Protein AF-A0A0K8Q4X0-F1 (afdb_monomer_lite)

Secondary structure (DSSP, 8-state):
-HHHHHHHHHTT-SEEEEEEEESGGG-SS-EEEEEEEE---TT-TTSEEEEEEEEEEETTEEEEEEEEEEEE-

Structure (mmCIF, N/CA/C/O backbone):
data_AF-A0A0K8Q4X0-F1
#
_entry.id   AF-A0A0K8Q4X0-F1
#
loop_
_atom_site.group_PDB
_atom_site.id
_atom_site.type_symbol
_atom_site.label_atom_id
_atom_site.label_alt_id
_atom_site.label_comp_id
_atom_site.label_asym_id
_atom_site.label_entity_id
_atom_site.label_seq_id
_atom_site.pdbx_PDB_ins_code
_atom_site.Cartn_x
_atom_site.Cartn_y
_atom_site.Cartn_z
_atom_site.occupancy
_atom_site.B_iso_or_equiv
_atom_site.auth_seq_id
_atom_site.auth_comp_id
_atom_site.auth_asym_id
_atom_site.auth_atom_id
_atom_site.pdbx_PDB_model_num
ATOM 1 N N . MET A 1 1 ? 5.551 7.229 -1.477 1.00 83.31 1 MET A N 1
ATOM 2 C CA . MET A 1 1 ? 4.830 6.736 -0.278 1.00 83.31 1 MET A CA 1
ATOM 3 C C . MET A 1 1 ? 4.221 7.873 0.546 1.00 83.31 1 MET A C 1
ATOM 5 O O . MET A 1 1 ? 3.023 7.824 0.774 1.00 83.31 1 MET A O 1
ATOM 9 N N . LYS A 1 2 ? 4.967 8.940 0.887 1.00 87.50 2 LYS A N 1
ATOM 10 C CA . LYS A 1 2 ? 4.454 10.110 1.645 1.00 87.50 2 LYS A CA 1
ATOM 11 C C . LYS A 1 2 ? 3.122 10.696 1.144 1.00 87.50 2 LYS A C 1
ATOM 13 O O . LYS A 1 2 ? 2.211 10.868 1.942 1.00 87.50 2 LYS A O 1
ATOM 18 N N . LYS A 1 3 ? 2.966 10.921 -0.169 1.00 91.31 3 LYS A N 1
ATOM 19 C CA . LYS A 1 3 ? 1.704 11.430 -0.749 1.00 91.31 3 LYS A CA 1
ATOM 20 C C . LYS A 1 3 ? 0.501 10.526 -0.438 1.00 91.31 3 LYS A C 1
ATOM 22 O O . LYS A 1 3 ? -0.542 11.027 -0.046 1.00 91.31 3 LYS A O 1
ATOM 27 N N . ALA A 1 4 ? 0.658 9.207 -0.571 1.00 90.19 4 ALA A N 1
ATOM 28 C CA . ALA A 1 4 ? -0.412 8.247 -0.291 1.00 90.19 4 ALA A CA 1
ATOM 29 C C . ALA A 1 4 ? -0.788 8.216 1.199 1.00 90.19 4 ALA A C 1
ATOM 31 O O . ALA A 1 4 ? -1.969 8.127 1.521 1.00 90.19 4 ALA A O 1
ATOM 32 N N . MET A 1 5 ? 0.195 8.355 2.098 1.00 90.38 5 MET A N 1
ATOM 33 C CA . MET A 1 5 ? -0.069 8.445 3.539 1.00 90.38 5 MET A CA 1
ATOM 34 C C . MET A 1 5 ? -0.859 9.708 3.886 1.00 90.38 5 MET A C 1
ATOM 36 O O . MET A 1 5 ? -1.896 9.617 4.534 1.00 90.38 5 MET A O 1
ATOM 40 N N . GLN A 1 6 ? -0.460 10.861 3.342 1.00 91.38 6 GLN A N 1
ATOM 41 C CA . GLN A 1 6 ? -1.199 12.113 3.524 1.00 91.38 6 GLN A CA 1
ATOM 42 C C . GLN A 1 6 ? -2.626 12.035 2.968 1.00 91.38 6 GLN A C 1
ATOM 44 O O . GLN A 1 6 ? -3.558 12.517 3.607 1.00 91.38 6 GLN A O 1
ATOM 49 N N . SER A 1 7 ? -2.823 11.418 1.799 1.00 92.94 7 SER A N 1
ATOM 50 C CA . SER A 1 7 ? -4.161 11.198 1.238 1.00 92.94 7 SER A CA 1
ATOM 51 C C . SER A 1 7 ? -5.029 10.310 2.132 1.00 92.94 7 SER A C 1
ATOM 53 O O . SER A 1 7 ? -6.187 10.648 2.361 1.00 92.94 7 SER A O 1
ATOM 55 N N . ALA A 1 8 ? -4.484 9.219 2.677 1.00 89.75 8 ALA A N 1
ATOM 56 C CA . ALA A 1 8 ? -5.215 8.345 3.595 1.00 89.75 8 ALA A CA 1
ATOM 57 C C . ALA A 1 8 ? -5.564 9.052 4.915 1.00 89.75 8 ALA A C 1
ATOM 59 O O . ALA A 1 8 ? -6.684 8.925 5.405 1.00 89.75 8 ALA A O 1
ATOM 60 N N . GLN A 1 9 ? -4.638 9.852 5.452 1.00 88.38 9 GLN A N 1
ATOM 61 C CA . GLN A 1 9 ? -4.868 10.645 6.659 1.00 88.38 9 GLN A CA 1
ATOM 62 C C . GLN A 1 9 ? -5.981 11.682 6.441 1.00 88.38 9 GLN A C 1
ATOM 64 O O . GLN A 1 9 ? -6.869 11.822 7.277 1.00 88.38 9 GLN A O 1
ATOM 69 N N . ARG A 1 10 ? -5.983 12.362 5.284 1.00 90.44 10 ARG A N 1
ATOM 70 C CA . ARG A 1 10 ? -7.051 13.302 4.889 1.00 90.44 10 ARG A CA 1
ATOM 71 C C . ARG A 1 10 ? -8.405 12.618 4.710 1.00 90.44 10 ARG A C 1
ATOM 73 O O . ARG A 1 10 ? -9.424 13.235 4.985 1.00 90.44 10 ARG A O 1
ATOM 80 N N . ALA A 1 11 ? -8.414 11.359 4.278 1.00 91.19 11 ALA A N 1
ATOM 81 C CA . ALA A 1 11 ? -9.623 10.546 4.177 1.00 91.19 11 ALA A CA 1
ATOM 82 C C . ALA A 1 11 ? -10.133 10.028 5.541 1.00 91.19 11 ALA A C 1
ATOM 84 O O . ALA A 1 11 ? -11.133 9.317 5.580 1.00 91.19 11 ALA A O 1
ATOM 85 N N . GLY A 1 12 ? -9.466 10.363 6.653 1.00 89.31 12 GLY A N 1
ATOM 86 C CA . GLY A 1 12 ? -9.891 9.990 8.004 1.00 89.31 12 GLY A CA 1
ATOM 87 C C . GLY A 1 12 ? -9.324 8.664 8.516 1.00 89.31 12 GLY A C 1
ATOM 88 O O . GLY A 1 12 ? -9.807 8.145 9.522 1.00 89.31 12 GLY A O 1
ATOM 89 N N . ALA A 1 13 ? -8.300 8.097 7.867 1.00 92.06 13 ALA A N 1
ATOM 90 C CA . ALA A 1 13 ? -7.623 6.918 8.399 1.00 92.06 13 ALA A CA 1
ATOM 91 C C . ALA A 1 13 ? -6.931 7.241 9.738 1.00 92.06 13 ALA A C 1
ATOM 93 O O . ALA A 1 13 ? -6.215 8.235 9.862 1.00 92.06 13 ALA A O 1
ATOM 94 N N . LYS A 1 14 ? -7.098 6.370 10.742 1.00 92.50 14 LYS A N 1
ATOM 95 C CA . LYS A 1 14 ? -6.446 6.501 12.061 1.00 92.50 14 LYS A CA 1
ATOM 96 C C . LYS A 1 14 ? -4.992 6.015 12.050 1.00 92.50 14 LYS A C 1
ATOM 98 O O . LYS A 1 14 ? -4.218 6.314 12.961 1.00 92.50 14 LYS A O 1
ATOM 103 N N . GLY A 1 15 ? -4.613 5.267 11.021 1.00 93.88 15 GLY A N 1
ATOM 104 C CA . GLY A 1 15 ? -3.227 4.929 10.741 1.00 93.88 15 GLY A CA 1
ATOM 105 C C . GLY A 1 15 ? -3.071 4.228 9.404 1.00 93.88 15 GLY A C 1
ATOM 106 O O . GLY A 1 15 ? -4.013 3.646 8.866 1.00 93.88 15 GLY A O 1
ATOM 107 N N . ILE A 1 16 ? -1.862 4.283 8.868 1.00 95.19 16 ILE A N 1
ATOM 108 C CA . ILE A 1 16 ? -1.503 3.651 7.608 1.00 95.19 16 ILE A CA 1
ATOM 109 C C . ILE A 1 16 ? -0.100 3.055 7.698 1.00 95.19 16 ILE A C 1
ATOM 111 O O . ILE A 1 16 ? 0.824 3.640 8.263 1.00 95.19 16 ILE A O 1
ATOM 115 N N . ARG A 1 17 ? 0.070 1.868 7.119 1.00 94.62 17 ARG A N 1
ATOM 116 C CA . ARG A 1 17 ? 1.373 1.256 6.863 1.00 94.62 17 ARG A CA 1
ATOM 117 C C . ARG A 1 17 ? 1.453 0.922 5.382 1.00 94.62 17 ARG A C 1
ATOM 119 O O . ARG A 1 17 ? 0.554 0.289 4.845 1.00 94.62 17 ARG A O 1
ATOM 126 N N . ILE A 1 18 ? 2.536 1.322 4.730 1.00 95.25 18 IL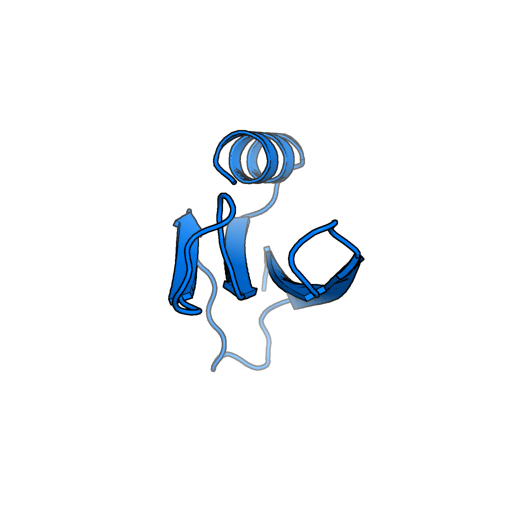E A N 1
ATOM 127 C CA . ILE A 1 18 ? 2.823 0.985 3.333 1.00 95.25 18 ILE A CA 1
ATOM 128 C C . ILE A 1 18 ? 4.170 0.280 3.316 1.00 95.25 18 ILE A C 1
ATOM 130 O O . ILE A 1 18 ? 5.135 0.809 3.860 1.00 95.25 18 ILE A O 1
ATOM 134 N N . ALA A 1 19 ? 4.245 -0.897 2.708 1.00 95.25 19 ALA A N 1
ATOM 135 C CA . ALA A 1 19 ? 5.491 -1.610 2.469 1.00 95.25 19 ALA A CA 1
ATOM 136 C C . ALA A 1 19 ? 5.643 -1.883 0.974 1.00 95.25 19 ALA A C 1
ATOM 138 O O . ALA A 1 19 ? 4.766 -2.493 0.364 1.00 95.25 19 ALA A O 1
ATOM 139 N N . CYS A 1 20 ? 6.767 -1.463 0.402 1.00 94.69 20 CYS A N 1
ATOM 140 C CA . CYS A 1 20 ? 7.134 -1.796 -0.966 1.00 94.69 20 CYS A CA 1
ATOM 141 C C . CYS A 1 20 ? 8.390 -2.662 -0.965 1.00 94.69 20 CYS A C 1
ATOM 143 O O . CYS A 1 20 ? 9.380 -2.329 -0.316 1.00 94.69 20 CYS A O 1
ATOM 145 N N . SER A 1 21 ? 8.358 -3.754 -1.718 1.00 94.12 21 SER A N 1
ATOM 146 C CA . SER A 1 21 ? 9.459 -4.706 -1.840 1.00 94.12 21 SER A CA 1
ATOM 147 C C . SER A 1 21 ? 9.809 -4.930 -3.303 1.00 94.12 21 SER A C 1
ATOM 149 O O . SER A 1 21 ? 8.921 -5.178 -4.119 1.00 94.12 21 SER A O 1
ATOM 151 N N . GLY A 1 22 ? 11.095 -4.867 -3.635 1.00 93.31 22 GLY A N 1
ATOM 152 C CA . GLY A 1 22 ? 11.598 -5.131 -4.981 1.00 93.31 22 GLY A CA 1
ATOM 153 C C . GLY A 1 22 ? 12.807 -4.267 -5.318 1.00 93.31 22 GLY A C 1
ATOM 154 O O . GLY A 1 22 ? 13.473 -3.721 -4.438 1.00 93.31 22 GLY A O 1
ATOM 155 N N . ARG A 1 23 ? 13.090 -4.117 -6.610 1.00 93.38 23 ARG A N 1
ATOM 156 C CA . ARG A 1 23 ? 14.167 -3.255 -7.122 1.00 93.38 23 ARG A CA 1
ATOM 157 C C . ARG A 1 23 ? 13.725 -1.791 -7.138 1.00 93.38 23 ARG A C 1
ATOM 159 O O . ARG A 1 23 ? 13.392 -1.223 -8.178 1.00 93.38 23 ARG A O 1
ATOM 166 N N . LEU A 1 24 ? 13.630 -1.199 -5.948 1.00 88.88 24 LEU A N 1
ATOM 167 C CA . LEU A 1 24 ? 13.125 0.163 -5.773 1.00 88.88 24 LEU A CA 1
ATOM 168 C C . LEU A 1 24 ? 14.064 1.169 -6.457 1.00 88.88 24 LEU A C 1
ATOM 170 O O . LEU A 1 24 ? 15.267 1.163 -6.214 1.00 88.88 24 LEU A O 1
ATOM 174 N N . GLY A 1 25 ? 13.508 2.021 -7.322 1.00 87.06 25 GLY A N 1
ATOM 175 C CA . GLY A 1 25 ? 14.280 3.023 -8.067 1.00 87.06 25 GLY A CA 1
ATOM 176 C C . GLY A 1 25 ? 15.219 2.453 -9.137 1.00 87.06 25 GLY A C 1
ATOM 177 O O . GLY A 1 25 ? 16.109 3.166 -9.576 1.00 87.06 25 GLY A O 1
ATOM 178 N N . GLY A 1 26 ? 15.051 1.187 -9.543 1.00 84.06 26 GLY A N 1
ATOM 179 C CA . GLY A 1 26 ? 15.929 0.544 -10.531 1.00 84.06 26 GLY A CA 1
ATOM 180 C C . GLY A 1 26 ? 17.246 0.015 -9.956 1.00 84.06 26 GLY A C 1
ATOM 181 O O . GLY A 1 26 ? 18.115 -0.399 -10.718 1.00 84.06 26 GLY A O 1
ATOM 182 N N . ALA A 1 27 ? 17.386 -0.014 -8.625 1.00 88.31 27 ALA A N 1
ATOM 183 C CA . ALA A 1 27 ? 18.556 -0.580 -7.961 1.00 88.31 27 ALA A CA 1
ATOM 184 C C . ALA A 1 27 ? 18.819 -2.031 -8.401 1.00 88.31 27 ALA A C 1
ATOM 186 O O . ALA A 1 27 ? 17.890 -2.795 -8.680 1.00 88.31 27 ALA A O 1
ATOM 187 N N . GLU A 1 28 ? 20.090 -2.421 -8.459 1.00 88.38 28 GLU A N 1
ATOM 188 C CA . GLU A 1 28 ? 20.501 -3.769 -8.862 1.00 88.38 28 GLU A CA 1
ATOM 189 C C . GLU A 1 28 ? 20.033 -4.832 -7.857 1.00 88.38 28 GLU A C 1
ATOM 191 O O . GLU A 1 28 ? 19.518 -5.877 -8.245 1.00 88.38 28 GLU A O 1
ATOM 196 N N . MET A 1 29 ? 20.085 -4.508 -6.562 1.00 89.50 29 MET A N 1
ATOM 197 C CA . MET A 1 29 ? 19.662 -5.387 -5.475 1.00 89.50 29 MET A CA 1
ATOM 198 C C . MET A 1 29 ? 18.261 -5.022 -4.965 1.00 89.50 29 MET A C 1
ATOM 200 O O . MET A 1 29 ? 17.913 -3.847 -4.815 1.00 89.50 29 MET A O 1
ATOM 204 N N . SER A 1 30 ? 17.432 -6.031 -4.687 1.00 90.25 30 SER A N 1
ATOM 205 C CA . SER A 1 30 ? 16.087 -5.812 -4.150 1.00 90.25 30 SER A CA 1
ATOM 206 C C . SER A 1 30 ? 16.129 -5.355 -2.695 1.00 90.25 30 SER A C 1
ATOM 208 O O . SER A 1 30 ? 16.859 -5.924 -1.887 1.00 90.25 30 SER A O 1
ATOM 210 N N . ARG A 1 31 ? 15.270 -4.401 -2.339 1.00 93.19 31 ARG A N 1
ATOM 211 C CA . ARG A 1 31 ? 15.099 -3.922 -0.966 1.00 93.19 31 ARG A CA 1
ATOM 212 C C . ARG A 1 31 ? 13.626 -3.863 -0.581 1.00 93.19 31 ARG A C 1
ATOM 214 O O . ARG A 1 31 ? 12.751 -3.732 -1.438 1.00 93.19 31 ARG A O 1
ATOM 221 N N . SER A 1 32 ? 13.369 -3.952 0.719 1.00 93.31 32 SER A N 1
ATOM 222 C CA . SER A 1 32 ? 12.040 -3.752 1.292 1.00 93.31 32 SER A CA 1
ATOM 223 C C . SER A 1 32 ? 12.051 -2.490 2.132 1.00 93.31 32 SER A C 1
ATOM 225 O O . SER A 1 32 ? 12.801 -2.387 3.096 1.00 93.31 32 SER A O 1
ATOM 227 N N . GLU A 1 33 ? 11.223 -1.529 1.753 1.00 93.88 33 GLU A N 1
ATOM 228 C CA . GLU A 1 33 ? 11.112 -0.241 2.421 1.00 93.88 33 GLU A CA 1
ATOM 229 C C . GLU A 1 33 ? 9.673 -0.082 2.897 1.00 93.88 33 GLU A C 1
ATOM 231 O O . GLU A 1 33 ? 8.726 -0.309 2.138 1.00 93.88 33 GLU A O 1
ATOM 236 N N . PHE A 1 34 ? 9.495 0.269 4.167 1.00 93.12 34 PHE A N 1
ATOM 237 C CA . PHE A 1 34 ? 8.174 0.490 4.727 1.00 93.12 34 PHE A CA 1
ATOM 238 C C . PHE A 1 34 ? 8.105 1.825 5.446 1.00 93.12 34 PHE A C 1
ATOM 240 O O . PHE A 1 34 ? 9.057 2.271 6.077 1.00 93.12 34 PHE A O 1
ATOM 247 N N . TYR A 1 35 ? 6.931 2.432 5.367 1.00 93.44 35 TYR A N 1
ATOM 248 C CA . TYR A 1 35 ? 6.580 3.629 6.104 1.00 93.44 35 TYR A CA 1
ATOM 249 C C . TYR A 1 35 ? 5.327 3.347 6.916 1.00 93.44 35 TYR A C 1
ATOM 251 O O . TYR A 1 35 ? 4.436 2.606 6.486 1.00 93.44 35 TYR A O 1
ATOM 259 N N . ARG A 1 36 ? 5.272 3.930 8.108 1.00 91.38 36 ARG A N 1
ATOM 260 C CA . ARG A 1 36 ? 4.127 3.840 9.003 1.00 91.38 36 ARG A CA 1
ATOM 261 C C . ARG A 1 36 ? 3.831 5.222 9.551 1.00 91.38 36 ARG A C 1
ATOM 263 O O . ARG A 1 36 ? 4.742 5.904 10.007 1.00 91.38 36 ARG A O 1
ATOM 270 N N . GLU A 1 37 ? 2.560 5.580 9.546 1.00 91.12 37 GLU A N 1
ATOM 271 C CA . GLU A 1 37 ? 2.053 6.826 10.102 1.00 91.12 37 GLU A CA 1
ATOM 272 C C . GLU A 1 37 ? 0.800 6.513 10.931 1.00 91.12 37 GLU A C 1
ATOM 274 O O . GLU A 1 37 ? -0.042 5.709 10.526 1.00 91.12 37 GLU A O 1
ATOM 279 N N . GLY A 1 38 ? 0.708 7.065 12.141 1.00 89.88 38 GLY A N 1
ATOM 280 C CA . GLY A 1 38 ? -0.358 6.734 13.092 1.00 89.88 38 GLY A CA 1
ATOM 281 C C . GLY A 1 38 ? -0.266 5.322 13.700 1.00 89.88 38 GLY A C 1
ATOM 282 O O . GLY A 1 38 ? 0.806 4.702 13.778 1.00 89.88 38 GLY A O 1
ATOM 283 N N . ARG A 1 39 ? -1.410 4.815 14.183 1.00 90.88 39 ARG A N 1
ATOM 284 C CA . ARG A 1 39 ? -1.526 3.514 14.869 1.00 90.88 39 ARG A CA 1
ATOM 285 C C . ARG A 1 39 ? -2.010 2.440 13.892 1.00 90.88 39 ARG A C 1
ATOM 287 O O . ARG A 1 39 ? -3.048 2.599 13.271 1.00 90.88 39 ARG A O 1
ATOM 294 N N . VAL A 1 40 ? -1.284 1.324 13.798 1.00 92.38 40 VAL A N 1
ATOM 295 C CA . VAL A 1 40 ? -1.672 0.151 12.989 1.00 92.38 40 VAL A CA 1
ATOM 296 C C . VAL A 1 40 ? -1.453 -1.115 13.828 1.00 92.38 40 VAL A C 1
ATOM 298 O O . VAL A 1 40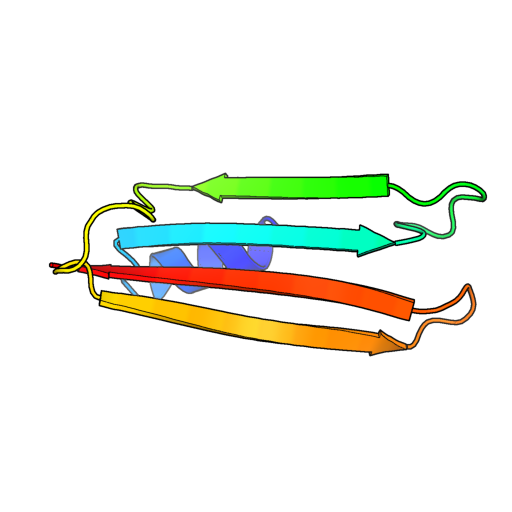 ? -0.354 -1.677 13.812 1.00 92.38 40 VAL A O 1
ATOM 301 N N . PRO A 1 41 ? -2.442 -1.528 14.641 1.00 92.69 41 PRO A N 1
ATOM 302 C CA . PRO A 1 41 ? -2.277 -2.610 15.605 1.00 92.69 41 PRO A CA 1
ATOM 303 C C . PRO A 1 41 ? -2.590 -3.973 14.966 1.00 92.69 41 PRO A C 1
ATOM 305 O O . PRO A 1 41 ? -3.715 -4.448 15.018 1.00 92.69 41 PRO A O 1
ATOM 308 N N . LEU A 1 42 ? -1.583 -4.626 14.379 1.00 92.06 42 LEU A N 1
ATOM 309 C CA . LEU A 1 42 ? -1.767 -5.891 13.643 1.00 92.06 42 LEU A CA 1
ATOM 310 C C . LEU A 1 42 ? -2.121 -7.106 14.519 1.00 92.06 42 LEU A C 1
ATOM 312 O O . LEU A 1 42 ? -2.601 -8.106 14.002 1.00 92.06 42 LEU A O 1
ATOM 316 N N . HIS A 1 43 ? -1.884 -7.031 15.829 1.00 93.94 43 HIS A N 1
ATOM 317 C CA . HIS A 1 43 ? -2.208 -8.111 16.770 1.00 93.94 43 HIS A CA 1
ATOM 318 C C . HIS A 1 43 ? -3.594 -7.954 17.413 1.00 93.94 43 HIS A C 1
ATOM 320 O O . HIS A 1 43 ? -4.055 -8.849 18.116 1.00 93.94 43 HIS A O 1
ATOM 326 N N . THR A 1 44 ? -4.262 -6.815 17.217 1.00 94.31 44 THR A N 1
ATOM 327 C CA . THR A 1 44 ? -5.560 -6.533 17.835 1.00 94.31 44 THR A CA 1
ATOM 328 C C . THR A 1 44 ? -6.680 -6.992 16.905 1.00 94.31 44 THR A C 1
ATOM 330 O O . THR A 1 44 ? -6.984 -6.309 15.938 1.00 94.31 44 THR A O 1
ATOM 333 N N . LEU A 1 45 ? -7.327 -8.120 17.215 1.00 91.06 45 LEU A N 1
ATOM 334 C CA . LEU A 1 45 ? -8.362 -8.716 16.351 1.00 91.06 45 LEU A CA 1
ATOM 335 C C . LEU A 1 45 ? -9.603 -7.833 16.143 1.00 91.06 45 LEU A C 1
ATOM 337 O O . LEU A 1 45 ? -10.220 -7.900 15.087 1.00 91.06 45 LEU A O 1
ATOM 341 N N . ARG A 1 46 ? -9.962 -6.994 17.124 1.00 92.75 46 ARG A N 1
ATOM 342 C CA . ARG A 1 46 ? -11.084 -6.046 16.989 1.00 92.75 46 ARG A CA 1
ATOM 343 C C . ARG A 1 46 ? -10.781 -4.854 16.074 1.00 92.75 46 ARG A C 1
ATOM 345 O O . ARG A 1 46 ? -11.692 -4.124 15.718 1.00 92.75 46 ARG A O 1
ATOM 352 N N . ALA A 1 47 ? -9.512 -4.616 15.743 1.00 93.75 47 ALA A N 1
ATOM 353 C CA . ALA A 1 47 ? -9.132 -3.466 14.942 1.00 93.75 47 ALA A CA 1
ATOM 354 C C . ALA A 1 47 ? -9.587 -3.665 13.492 1.00 93.75 47 ALA A C 1
ATOM 356 O O . ALA A 1 47 ? -9.183 -4.620 12.830 1.00 93.75 47 ALA A O 1
ATOM 357 N N . ASN A 1 48 ? -10.369 -2.723 12.970 1.00 92.75 48 ASN A N 1
ATOM 358 C CA . ASN A 1 48 ? -10.760 -2.693 11.570 1.00 92.75 48 ASN A CA 1
ATOM 359 C C . ASN A 1 48 ? -9.571 -2.237 10.711 1.00 92.75 48 ASN A C 1
ATOM 361 O O . ASN A 1 48 ? -9.250 -1.042 10.618 1.00 92.75 48 ASN A O 1
ATOM 365 N N . ILE A 1 49 ? -8.887 -3.223 10.127 1.00 94.06 49 ILE A N 1
ATOM 366 C CA . ILE A 1 49 ? -7.712 -3.042 9.278 1.00 94.06 49 ILE A CA 1
ATOM 367 C C . ILE A 1 49 ? -8.036 -3.536 7.876 1.00 94.06 49 ILE A C 1
ATOM 369 O O . ILE A 1 49 ? -8.278 -4.719 7.655 1.00 94.06 49 ILE A O 1
ATOM 373 N N . ASP A 1 50 ? -7.966 -2.616 6.924 1.00 94.12 50 ASP A N 1
ATOM 374 C CA . ASP A 1 50 ? -8.088 -2.917 5.506 1.00 94.12 50 ASP A CA 1
ATOM 375 C C . ASP A 1 50 ? -6.704 -3.233 4.932 1.00 94.12 50 ASP A C 1
ATOM 377 O O . ASP A 1 50 ? -5.764 -2.452 5.122 1.00 94.12 50 ASP A O 1
ATOM 381 N N . TYR A 1 51 ? -6.560 -4.378 4.266 1.00 95.06 51 TYR A N 1
ATOM 382 C CA . TYR A 1 51 ? -5.305 -4.816 3.662 1.00 95.06 51 TYR A CA 1
ATOM 383 C C . TYR A 1 51 ?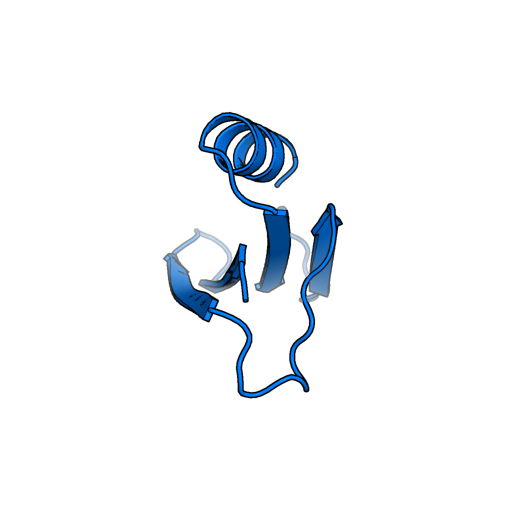 -5.442 -4.923 2.146 1.00 95.06 51 TYR A C 1
ATOM 385 O O . TYR A 1 51 ? -6.286 -5.655 1.637 1.00 95.06 51 TYR A O 1
ATOM 393 N N . GLY A 1 52 ? -4.546 -4.247 1.430 1.00 95.50 52 GLY A N 1
ATOM 394 C CA . GLY A 1 52 ? -4.437 -4.326 -0.021 1.00 95.50 52 GLY A CA 1
ATOM 395 C C . GLY A 1 52 ? -3.046 -4.773 -0.45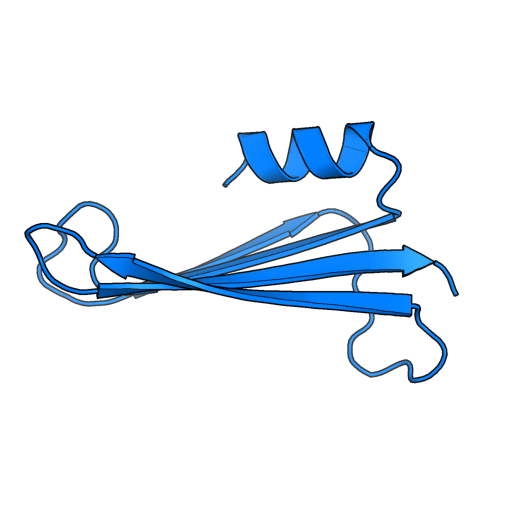2 1.00 95.50 52 GLY A C 1
ATOM 396 O O . GLY A 1 52 ? -2.037 -4.259 0.040 1.00 95.50 52 GLY A O 1
ATOM 397 N N . PHE A 1 53 ? -2.988 -5.699 -1.408 1.00 95.75 53 PHE A N 1
ATOM 398 C CA . PHE A 1 53 ? -1.758 -6.091 -2.089 1.00 95.75 53 PHE A CA 1
ATOM 399 C C . PHE A 1 53 ? -1.875 -5.839 -3.587 1.00 95.75 53 PHE A C 1
ATOM 401 O O . PHE A 1 53 ? -2.895 -6.151 -4.197 1.00 95.75 53 PHE A O 1
ATOM 408 N N . TYR A 1 54 ? -0.814 -5.302 -4.177 1.00 95.81 54 TYR A N 1
ATOM 409 C CA . TYR A 1 54 ? -0.719 -5.111 -5.614 1.00 95.81 54 TYR A CA 1
ATOM 410 C C . TYR A 1 54 ? 0.721 -5.276 -6.101 1.00 95.81 54 TYR A C 1
ATOM 412 O O . TYR A 1 54 ? 1.668 -4.878 -5.421 1.00 95.81 54 TYR A O 1
ATOM 420 N N . GLU A 1 55 ? 0.889 -5.824 -7.302 1.00 95.06 55 GLU A N 1
ATOM 421 C CA . GLU A 1 55 ? 2.187 -5.930 -7.967 1.00 95.06 55 GLU A CA 1
ATOM 422 C C . GLU A 1 55 ? 2.304 -4.893 -9.086 1.00 95.06 55 GLU A C 1
ATOM 424 O O . GLU A 1 55 ? 1.578 -4.931 -10.079 1.00 95.06 55 GLU A O 1
ATOM 429 N N . ALA A 1 56 ? 3.267 -3.985 -8.966 1.00 93.62 56 ALA A N 1
ATOM 430 C CA . ALA A 1 56 ? 3.612 -3.065 -10.037 1.00 93.62 56 ALA A CA 1
ATOM 431 C C . ALA A 1 56 ? 4.617 -3.724 -10.992 1.00 93.62 56 ALA A C 1
ATOM 433 O O . ALA A 1 56 ? 5.717 -4.109 -10.586 1.00 93.62 56 ALA A O 1
ATOM 434 N N . LYS A 1 57 ? 4.247 -3.827 -12.271 1.00 94.12 57 LYS A N 1
ATOM 435 C CA . LYS A 1 57 ? 5.150 -4.245 -13.350 1.00 94.12 57 LYS A CA 1
ATOM 436 C C . LYS A 1 57 ? 6.004 -3.049 -13.762 1.00 94.12 57 LYS A C 1
ATOM 438 O O . LYS A 1 57 ? 5.465 -2.022 -14.166 1.00 94.12 57 LYS A O 1
ATOM 443 N N . THR A 1 58 ? 7.318 -3.175 -13.647 1.00 91.62 58 THR A N 1
ATOM 444 C CA . THR A 1 58 ? 8.279 -2.153 -14.069 1.00 91.62 58 THR A CA 1
ATOM 445 C C . THR A 1 58 ? 9.242 -2.740 -15.095 1.00 91.62 58 THR A C 1
ATOM 447 O O . THR A 1 58 ? 9.292 -3.950 -15.306 1.00 91.62 58 THR A O 1
ATOM 450 N N . THR A 1 59 ? 10.032 -1.886 -15.739 1.00 90.56 59 THR 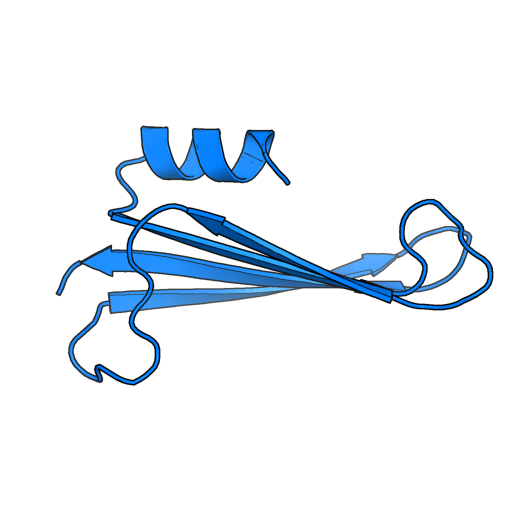A N 1
ATOM 451 C CA . THR A 1 59 ? 11.076 -2.30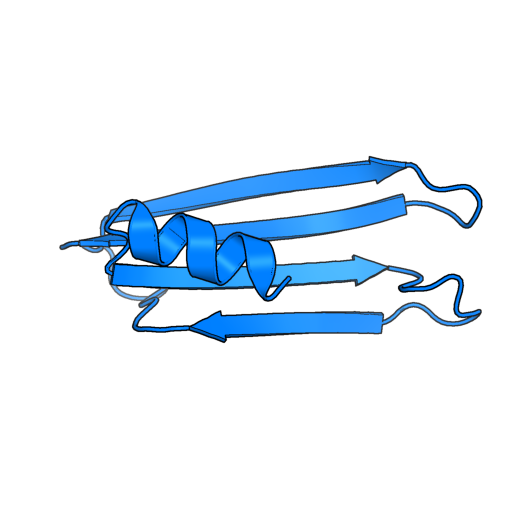6 -16.688 1.00 90.56 59 THR A CA 1
ATOM 452 C C . THR A 1 59 ? 12.144 -3.191 -16.042 1.00 90.56 59 THR A C 1
ATOM 454 O O . THR A 1 59 ? 12.710 -4.054 -16.700 1.00 90.56 59 THR A O 1
ATOM 457 N N . PHE A 1 60 ? 12.400 -3.007 -14.744 1.00 85.88 60 PHE A N 1
ATOM 458 C CA . PHE A 1 60 ? 13.450 -3.708 -14.000 1.00 85.88 60 PHE A CA 1
ATOM 459 C C . PHE A 1 60 ? 12.938 -4.919 -13.202 1.00 85.88 60 PHE A C 1
ATOM 461 O O . PHE A 1 60 ? 13.705 -5.518 -12.445 1.00 85.88 60 PHE A O 1
ATOM 468 N N . GLY A 1 61 ? 11.657 -5.281 -13.345 1.00 89.81 61 GLY A N 1
ATOM 469 C CA . GLY A 1 61 ? 11.047 -6.438 -12.690 1.00 89.81 61 GLY A CA 1
ATOM 470 C C . GLY A 1 61 ? 9.668 -6.138 -12.102 1.00 89.81 61 GLY A C 1
ATOM 471 O O . GLY A 1 61 ? 8.887 -5.362 -12.649 1.00 89.81 61 GLY A O 1
ATOM 472 N N . ARG A 1 62 ? 9.346 -6.778 -10.974 1.00 92.88 62 ARG A N 1
ATOM 473 C CA . ARG A 1 62 ? 8.100 -6.535 -10.233 1.00 92.88 62 ARG A CA 1
ATOM 474 C C . ARG A 1 62 ? 8.390 -5.876 -8.891 1.00 92.88 62 ARG A C 1
ATOM 476 O O . ARG A 1 62 ? 9.363 -6.216 -8.221 1.00 92.88 62 ARG A O 1
ATOM 483 N N . ILE A 1 63 ? 7.529 -4.943 -8.499 1.00 94.81 63 ILE A N 1
ATOM 484 C CA . ILE A 1 63 ? 7.539 -4.327 -7.171 1.00 94.81 63 ILE A CA 1
ATOM 485 C C . ILE A 1 63 ? 6.246 -4.722 -6.468 1.00 94.81 63 ILE A C 1
ATOM 487 O O . ILE A 1 63 ? 5.158 -4.369 -6.915 1.00 94.81 63 ILE A O 1
ATOM 491 N N . GLY A 1 64 ? 6.365 -5.442 -5.357 1.00 95.62 64 GLY A N 1
ATOM 492 C CA . GLY A 1 64 ? 5.234 -5.752 -4.492 1.00 95.62 64 GLY A CA 1
ATOM 493 C C . GLY A 1 64 ? 4.903 -4.554 -3.609 1.00 95.62 64 GLY A C 1
ATOM 494 O O . GLY A 1 64 ? 5.794 -4.007 -2.961 1.00 95.62 64 GLY A O 1
ATOM 495 N N . VAL A 1 65 ? 3.636 -4.155 -3.569 1.00 95.75 65 VAL A N 1
ATOM 496 C CA . VAL A 1 65 ? 3.122 -3.068 -2.732 1.00 95.75 65 VAL A CA 1
ATOM 497 C C . VAL A 1 65 ? 2.058 -3.638 -1.805 1.00 95.75 65 VAL A C 1
ATOM 499 O O . VAL A 1 65 ? 1.044 -4.161 -2.257 1.00 95.75 65 VAL A O 1
ATOM 502 N N . LYS A 1 66 ? 2.298 -3.541 -0.500 1.00 96.25 66 LYS A N 1
ATOM 503 C CA . LYS A 1 66 ? 1.383 -3.958 0.565 1.00 96.25 66 LYS A CA 1
ATOM 504 C C . LYS A 1 66 ? 0.958 -2.733 1.357 1.00 96.25 66 LYS A C 1
ATOM 506 O O . LYS A 1 66 ? 1.811 -1.953 1.784 1.00 96.25 66 LYS A O 1
ATOM 511 N N . VAL A 1 67 ? -0.339 -2.567 1.571 1.00 95.88 67 VAL A N 1
ATOM 512 C CA . VAL A 1 67 ? -0.904 -1.432 2.301 1.00 95.88 67 VAL A CA 1
ATOM 513 C C . VAL A 1 67 ? -1.832 -1.947 3.388 1.00 95.88 67 VAL A C 1
ATOM 515 O O . VAL A 1 67 ? -2.655 -2.818 3.132 1.00 95.88 67 VAL A O 1
ATOM 518 N N . TRP A 1 68 ? -1.706 -1.385 4.586 1.00 95.81 68 TRP A N 1
ATOM 519 C CA . TRP A 1 68 ? -2.632 -1.577 5.697 1.00 95.81 68 TRP A CA 1
ATOM 520 C C . TRP A 1 68 ? -3.207 -0.222 6.090 1.00 95.81 68 TRP A C 1
ATOM 522 O O . TRP A 1 68 ? -2.442 0.708 6.355 1.00 95.81 68 TRP A O 1
ATOM 532 N N . ILE A 1 69 ? -4.530 -0.114 6.160 1.00 95.00 69 ILE A N 1
ATOM 533 C CA . ILE A 1 69 ? -5.240 1.097 6.577 1.00 95.00 69 ILE A CA 1
ATOM 534 C C . ILE A 1 69 ? -6.056 0.765 7.818 1.00 95.00 69 ILE A C 1
ATOM 536 O O . ILE A 1 69 ? -6.952 -0.071 7.778 1.00 95.00 69 ILE A O 1
ATOM 540 N N . TYR A 1 70 ? -5.758 1.441 8.921 1.00 95.44 70 TYR A N 1
ATOM 541 C CA . TYR A 1 70 ? -6.510 1.327 10.160 1.00 95.44 70 TYR A CA 1
ATOM 542 C C . TYR A 1 70 ? -7.637 2.362 10.185 1.00 95.44 70 TYR A C 1
ATOM 544 O O . TYR A 1 70 ? -7.386 3.571 10.171 1.00 95.44 70 TYR A O 1
ATOM 552 N N . LYS A 1 71 ? -8.884 1.884 10.223 1.00 91.81 71 LYS A N 1
ATOM 553 C CA . LYS A 1 71 ? -10.097 2.721 10.220 1.00 91.81 71 LYS A CA 1
ATOM 554 C C . LYS A 1 71 ? -10.631 2.983 11.636 1.00 91.81 71 LYS A C 1
ATOM 556 O O . LYS A 1 71 ? -11.299 3.986 11.874 1.00 91.81 71 LYS A O 1
ATOM 561 N N . GLY A 1 72 ? -10.275 2.142 12.601 1.00 89.06 72 GLY A N 1
ATOM 562 C CA . GLY A 1 72 ? -10.759 2.219 13.978 1.00 89.06 72 GLY A CA 1
ATOM 563 C C . GLY A 1 72 ? -10.917 0.846 14.604 1.00 89.06 72 GLY A C 1
ATOM 564 O O . GLY A 1 72 ? -10.731 -0.159 13.928 1.00 89.06 72 GLY A O 1
ATOM 565 N N . ASP A 1 73 ? -11.200 0.841 15.900 1.00 83.06 73 ASP A N 1
ATOM 566 C CA . ASP A 1 73 ? -11.772 -0.305 16.601 1.00 83.06 73 ASP A CA 1
ATOM 567 C C . ASP A 1 73 ? -13.301 -0.226 16.429 1.00 83.06 73 ASP A C 1
ATOM 569 O O . ASP A 1 73 ? -13.806 0.927 16.418 1.00 83.06 73 ASP A O 1
#

Radius of gyration: 13.48 Å; chains: 1; bounding box: 32×22×34 Å

Foldseek 3Di:
DVVVQVVLVVVQFQKKKKWKWACPPVNPDIDIDMDIDHDDDPPDPPWDKDWDWDWDQDPNGIMIMIMITTNGD

Sequence (73 aa):
MKKAMQSAQRAGAKGIRIACSGRLGGAEMSRSEFYREGRVPLHTLRANIDYGFYEAKTTFGRIGVKVWIYKGD

pLDDT: mean 92.12, std 3.02, range [83.06, 96.25]